Protein AF-A0A1V5PXP2-F1 (afdb_monomer)

Solvent-accessible surface area (backbone atoms only — not comparable to full-atom values): 5382 Å² total; per-residue (Å²): 134,85,86,80,86,74,55,70,71,56,49,56,54,50,52,52,50,52,55,52,49,53,51,52,48,51,60,65,69,42,68,78,82,52,74,70,89,72,63,42,65,68,59,53,49,49,54,53,54,70,66,68,81,61,55,73,70,55,52,53,52,49,50,55,52,49,75,70,34,82,83,50,74,60,76,78,89,84,78,84,78,91,132

Mean predicted aligned error: 14.5 Å

pLDDT: mean 80.2, std 17.67, range [36.56, 96.69]

Secondary structure (DSSP, 8-state):
-------HHHHHHHHHHHHHHHHHHHHHHSSTTS--S---HHHHHHHHHHTS-S-HHHHHHHHHHHTT-TTS----TT-----

Radius of gyration: 23.4 Å; Cα contacts (8 Å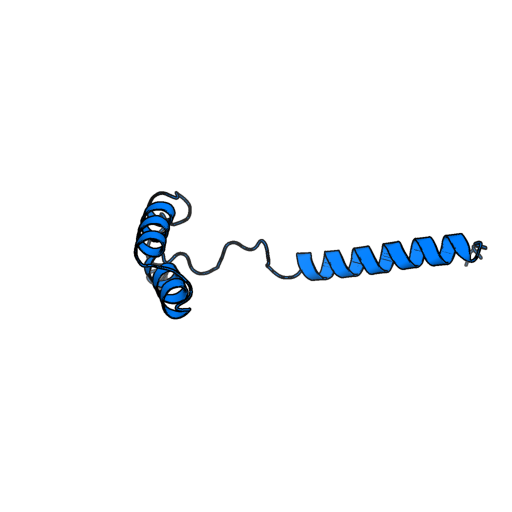, |Δi|>4): 26; chains: 1; bounding box: 63×20×63 Å

Sequence (83 aa):
METVTLTKKEYDRLLKKALSYDYLRGLMAEDVFASPPVKNVEKVVKEFAATGRYNQKFLKSLEKGLKRSNYFDNENPTASSRS

Structure (mmCIF, N/CA/C/O backbone):
data_AF-A0A1V5PXP2-F1
#
_entry.id   AF-A0A1V5PXP2-F1
#
loop_
_atom_site.group_PDB
_atom_site.id
_atom_site.type_symbol
_atom_site.label_atom_id
_atom_site.label_alt_id
_atom_site.label_comp_id
_atom_site.label_asym_id
_atom_site.label_entity_id
_atom_site.label_seq_id
_atom_site.pdbx_PDB_ins_code
_atom_site.Cartn_x
_atom_site.Cartn_y
_atom_site.Cartn_z
_atom_site.occupancy
_atom_site.B_iso_or_equiv
_atom_site.auth_seq_id
_atom_site.auth_comp_id
_atom_site.auth_asym_id
_atom_site.auth_atom_id
_atom_site.pdbx_PDB_model_num
ATOM 1 N N . MET A 1 1 ? 10.989 -9.728 -44.835 1.00 55.81 1 MET A N 1
ATOM 2 C CA . MET A 1 1 ? 11.687 -9.703 -43.535 1.00 55.81 1 MET A CA 1
ATOM 3 C C . MET A 1 1 ? 12.854 -8.761 -43.691 1.00 55.81 1 MET A C 1
ATOM 5 O O . MET A 1 1 ? 13.724 -9.041 -44.502 1.00 55.81 1 MET A O 1
ATOM 9 N N . GLU A 1 2 ? 12.819 -7.622 -43.012 1.00 81.50 2 GLU A N 1
ATOM 10 C CA . GLU A 1 2 ? 13.949 -6.696 -43.010 1.00 81.50 2 GLU A CA 1
ATOM 11 C C . GLU A 1 2 ? 14.924 -7.117 -41.915 1.00 81.50 2 GLU A C 1
ATOM 13 O O . GLU A 1 2 ? 14.537 -7.316 -40.762 1.00 81.50 2 GLU A O 1
ATOM 18 N N . THR A 1 3 ? 16.185 -7.312 -42.290 1.00 81.81 3 THR A N 1
ATOM 19 C CA . THR A 1 3 ? 17.236 -7.695 -41.350 1.00 81.81 3 THR A CA 1
ATOM 20 C C . THR A 1 3 ? 17.752 -6.436 -40.668 1.00 81.81 3 THR A C 1
ATOM 22 O O . THR A 1 3 ? 18.453 -5.635 -41.280 1.00 81.81 3 THR A O 1
ATOM 25 N N . VAL A 1 4 ? 17.399 -6.253 -39.397 1.00 83.56 4 VAL A N 1
ATOM 26 C CA . VAL A 1 4 ? 17.888 -5.131 -38.591 1.00 83.56 4 VAL A CA 1
ATOM 27 C C . VAL A 1 4 ? 19.171 -5.555 -37.881 1.00 83.56 4 VAL A C 1
ATOM 29 O O . VAL A 1 4 ? 19.159 -6.435 -37.022 1.00 83.56 4 VAL A O 1
ATOM 32 N N . THR A 1 5 ? 20.291 -4.928 -38.234 1.00 89.12 5 THR A N 1
ATOM 33 C CA . THR A 1 5 ? 21.576 -5.108 -37.546 1.00 89.12 5 THR A CA 1
ATOM 34 C C . THR A 1 5 ? 21.722 -4.106 -36.409 1.00 89.12 5 THR A C 1
ATOM 36 O O . THR A 1 5 ? 21.630 -2.900 -36.625 1.00 89.12 5 THR A O 1
ATOM 39 N N . LEU A 1 6 ? 21.982 -4.610 -35.203 1.00 90.81 6 LEU A N 1
ATOM 40 C CA . LEU A 1 6 ? 22.165 -3.820 -33.986 1.00 90.81 6 LEU A CA 1
ATOM 41 C C . LEU A 1 6 ? 23.509 -4.147 -33.350 1.00 90.81 6 LEU A C 1
ATOM 43 O O . LEU A 1 6 ? 23.993 -5.280 -33.425 1.00 90.81 6 LEU A O 1
ATOM 47 N N . THR A 1 7 ? 24.091 -3.174 -32.655 1.00 95.62 7 THR A N 1
ATOM 48 C CA . THR A 1 7 ? 25.238 -3.465 -31.796 1.00 95.62 7 THR A CA 1
ATOM 49 C C . THR A 1 7 ? 24.781 -4.240 -30.559 1.00 95.62 7 THR A C 1
ATOM 51 O O . THR A 1 7 ? 23.677 -4.040 -30.047 1.00 95.62 7 THR A O 1
ATOM 54 N N . LYS A 1 8 ? 25.651 -5.100 -30.013 1.00 93.75 8 LYS A N 1
ATOM 55 C CA . LYS A 1 8 ? 25.343 -5.872 -28.793 1.00 93.75 8 LYS A CA 1
ATOM 56 C C . LYS A 1 8 ? 24.902 -4.972 -27.629 1.00 93.75 8 LYS A C 1
ATOM 58 O O . LYS A 1 8 ? 23.956 -5.284 -26.919 1.00 93.75 8 LYS A O 1
ATOM 63 N N . LYS A 1 9 ? 25.543 -3.809 -27.482 1.00 96.00 9 LYS A N 1
ATOM 64 C CA . LYS A 1 9 ? 25.226 -2.827 -26.437 1.00 96.00 9 LYS A CA 1
ATOM 65 C C . LYS A 1 9 ? 23.810 -2.259 -26.575 1.00 96.00 9 LYS A C 1
ATOM 67 O O . LYS A 1 9 ? 23.133 -2.041 -25.571 1.00 96.00 9 LYS A O 1
ATOM 72 N N . GLU A 1 10 ? 23.370 -1.987 -27.800 1.00 94.31 10 GLU A N 1
ATOM 73 C CA . GLU A 1 10 ? 22.012 -1.501 -28.062 1.00 94.31 10 GLU A CA 1
ATOM 74 C C . GLU A 1 10 ? 20.980 -2.595 -27.827 1.00 94.31 10 GLU A C 1
ATOM 76 O O . GLU A 1 10 ? 19.961 -2.329 -27.190 1.00 94.31 10 GLU A O 1
ATOM 81 N N . TYR A 1 11 ? 21.282 -3.824 -28.249 1.00 94.75 11 TYR A N 1
ATOM 82 C CA . TYR A 1 11 ? 20.450 -4.987 -27.965 1.00 94.75 11 TYR A CA 1
ATOM 83 C C . TYR A 1 11 ? 20.245 -5.178 -26.456 1.00 94.75 11 TYR A C 1
ATOM 85 O O . TYR A 1 11 ? 19.106 -5.204 -25.994 1.00 94.75 11 TYR A O 1
ATOM 93 N N . ASP A 1 12 ? 21.324 -5.195 -25.670 1.00 96.31 12 ASP A N 1
ATOM 94 C CA . ASP A 1 12 ? 21.252 -5.377 -24.214 1.00 96.31 12 ASP 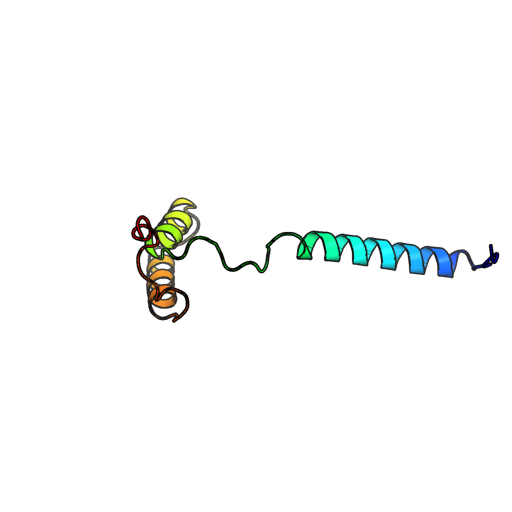A CA 1
ATOM 95 C C . ASP A 1 12 ? 20.444 -4.254 -23.539 1.00 96.31 12 ASP A C 1
ATOM 97 O O . ASP A 1 12 ? 19.656 -4.489 -22.616 1.00 96.31 12 ASP A O 1
ATOM 101 N N . ARG A 1 13 ? 20.585 -3.011 -24.025 1.00 96.44 13 ARG A N 1
ATOM 102 C CA . ARG A 1 13 ? 19.807 -1.862 -23.540 1.00 96.44 13 ARG A CA 1
ATOM 103 C C . ARG A 1 13 ? 18.316 -2.017 -23.838 1.00 96.44 13 ARG A C 1
ATOM 105 O O . ARG A 1 13 ? 17.496 -1.689 -22.978 1.00 96.44 13 ARG A O 1
ATOM 112 N N . LEU A 1 14 ? 17.964 -2.459 -25.044 1.00 96.25 14 LEU A N 1
ATOM 113 C CA . LEU A 1 14 ? 16.577 -2.676 -25.456 1.00 96.25 14 LEU A CA 1
ATOM 114 C C . LEU A 1 14 ? 15.952 -3.837 -24.684 1.00 96.25 14 LEU A C 1
ATOM 116 O O . LEU A 1 14 ? 14.856 -3.682 -24.150 1.00 96.25 14 LEU A O 1
ATOM 120 N N . LEU A 1 15 ? 16.684 -4.941 -24.531 1.00 96.06 15 LEU A N 1
ATOM 121 C CA . LEU A 1 15 ? 16.248 -6.102 -23.764 1.00 96.06 15 LEU A CA 1
ATOM 122 C C . LEU A 1 15 ? 15.944 -5.723 -22.312 1.00 96.06 15 LEU A C 1
ATOM 124 O O . LEU A 1 15 ? 14.870 -6.028 -21.801 1.00 96.06 15 LEU A O 1
ATOM 128 N N . LYS A 1 16 ? 16.843 -4.975 -21.659 1.00 96.69 16 LYS A N 1
ATOM 129 C CA . LYS A 1 16 ? 16.621 -4.511 -20.283 1.00 96.69 16 LYS A CA 1
ATOM 130 C C . LYS A 1 16 ? 15.371 -3.636 -20.164 1.00 96.69 16 LYS A C 1
ATOM 132 O O . LYS A 1 16 ? 14.631 -3.762 -19.188 1.00 96.69 16 LYS A O 1
ATOM 137 N N . LYS A 1 17 ? 15.124 -2.754 -21.138 1.00 95.94 17 LYS A N 1
ATOM 138 C CA . LYS A 1 17 ? 13.915 -1.917 -21.165 1.00 95.94 17 LYS A CA 1
ATOM 139 C C . LYS A 1 17 ? 12.646 -2.748 -21.339 1.00 95.94 17 LYS A C 1
ATOM 141 O O . LYS A 1 17 ? 11.697 -2.502 -20.605 1.00 95.94 17 LYS A O 1
ATOM 146 N N 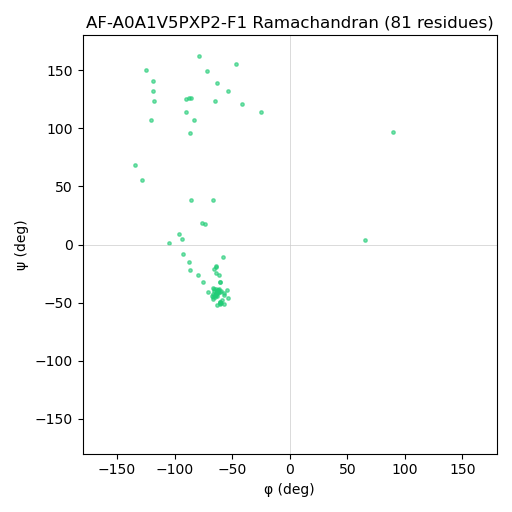. ALA A 1 18 ? 12.649 -3.713 -22.258 1.00 96.12 18 ALA A N 1
ATOM 147 C CA . ALA A 1 18 ? 11.510 -4.595 -22.498 1.00 96.12 18 ALA A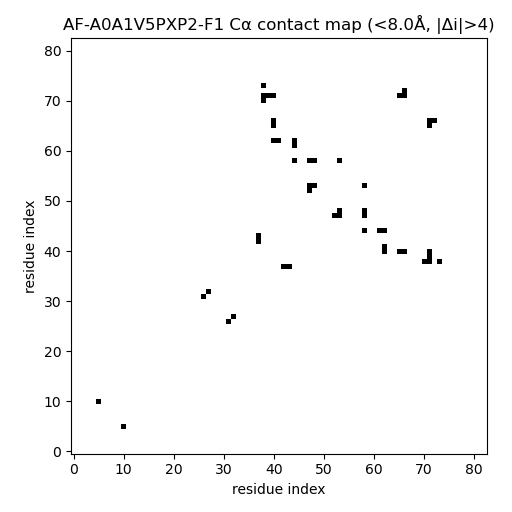 CA 1
ATOM 148 C C . ALA A 1 18 ? 11.151 -5.389 -21.234 1.00 96.12 18 ALA A C 1
ATOM 150 O O . ALA A 1 18 ? 10.028 -5.297 -20.756 1.00 96.12 18 ALA A O 1
ATOM 151 N N . LEU A 1 19 ? 12.140 -6.031 -20.604 1.00 96.12 19 LEU A N 1
ATOM 152 C CA . LEU A 1 19 ? 11.935 -6.779 -19.359 1.00 96.12 19 LEU A CA 1
ATOM 153 C C . LEU A 1 19 ? 11.419 -5.896 -18.213 1.00 96.12 19 LEU A C 1
ATOM 155 O O . LEU A 1 19 ? 10.534 -6.300 -17.464 1.00 96.12 19 LEU A O 1
ATOM 159 N N . SER A 1 20 ? 11.953 -4.678 -18.077 1.00 93.75 20 SER A N 1
ATOM 160 C CA . SER A 1 20 ? 11.490 -3.737 -17.045 1.00 93.75 20 SER A CA 1
ATOM 161 C C . SER A 1 20 ? 10.046 -3.293 -17.292 1.00 93.75 20 SER A C 1
ATOM 163 O O . SER A 1 20 ? 9.276 -3.138 -16.347 1.00 93.75 20 SER A O 1
ATOM 165 N N . TYR A 1 21 ? 9.679 -3.085 -18.558 1.00 93.75 21 TYR A N 1
ATOM 166 C CA . TYR A 1 21 ? 8.318 -2.740 -18.949 1.00 93.75 21 TYR A CA 1
ATOM 167 C C . TYR A 1 21 ? 7.350 -3.892 -18.677 1.00 93.75 21 TYR A C 1
ATOM 169 O O . TYR A 1 21 ? 6.314 -3.659 -18.064 1.00 93.75 21 TYR A O 1
ATOM 177 N N . ASP A 1 22 ? 7.699 -5.121 -19.058 1.00 91.06 22 ASP A N 1
ATOM 178 C CA . ASP A 1 22 ? 6.858 -6.299 -18.826 1.00 91.06 22 ASP A CA 1
ATOM 179 C C . ASP A 1 22 ? 6.645 -6.560 -17.331 1.00 91.06 22 ASP A C 1
ATOM 181 O O . ASP A 1 22 ? 5.527 -6.847 -16.906 1.00 91.06 22 ASP A O 1
ATOM 185 N N . TYR A 1 23 ? 7.686 -6.369 -16.515 1.00 88.25 23 TYR A N 1
ATOM 186 C CA . TYR A 1 23 ? 7.582 -6.438 -15.058 1.00 88.25 23 TYR A CA 1
ATOM 187 C C . TYR A 1 23 ? 6.600 -5.401 -14.495 1.00 88.25 23 TYR A C 1
ATOM 189 O O . TYR A 1 23 ? 5.689 -5.746 -13.743 1.00 88.25 23 TYR A O 1
ATOM 197 N N . LEU A 1 24 ? 6.745 -4.130 -14.888 1.00 86.56 24 LEU A N 1
ATOM 198 C CA . LEU A 1 24 ? 5.827 -3.069 -14.464 1.00 86.56 24 LEU A CA 1
ATOM 199 C C . LEU A 1 24 ? 4.404 -3.322 -14.962 1.00 86.56 24 LEU A C 1
ATOM 201 O O . LEU A 1 24 ? 3.450 -3.106 -14.225 1.00 86.56 24 LEU A O 1
ATOM 205 N N . ARG A 1 25 ? 4.251 -3.809 -16.194 1.00 85.38 25 ARG A N 1
ATOM 206 C CA . ARG A 1 25 ? 2.955 -4.164 -16.767 1.00 85.38 25 ARG A CA 1
ATOM 207 C C . ARG A 1 25 ? 2.283 -5.281 -15.976 1.00 85.38 25 ARG A C 1
ATOM 209 O O . ARG A 1 25 ? 1.088 -5.179 -15.750 1.00 85.38 25 ARG A O 1
ATOM 216 N N . GLY A 1 26 ? 3.024 -6.300 -15.537 1.00 81.75 26 GLY A N 1
ATOM 217 C CA . GLY A 1 26 ? 2.504 -7.360 -14.669 1.00 81.75 26 GLY A CA 1
ATOM 218 C C . GLY A 1 26 ? 1.986 -6.812 -13.339 1.00 81.75 26 GLY A C 1
ATOM 219 O O . GLY A 1 26 ? 0.836 -7.049 -12.990 1.00 81.75 26 GLY A O 1
ATOM 220 N N . LEU A 1 27 ? 2.787 -5.979 -12.667 1.00 78.31 27 LEU A N 1
ATOM 221 C CA . LEU A 1 27 ? 2.386 -5.320 -11.416 1.00 78.31 27 LEU A CA 1
ATOM 222 C C . LEU A 1 27 ? 1.157 -4.412 -11.567 1.00 78.31 27 LEU A C 1
ATOM 224 O O . LEU A 1 27 ? 0.395 -4.251 -10.624 1.00 78.31 27 LEU A O 1
ATOM 228 N N . MET A 1 28 ? 0.987 -3.781 -12.730 1.00 73.06 28 MET A N 1
ATOM 229 C CA . MET A 1 28 ? -0.140 -2.883 -1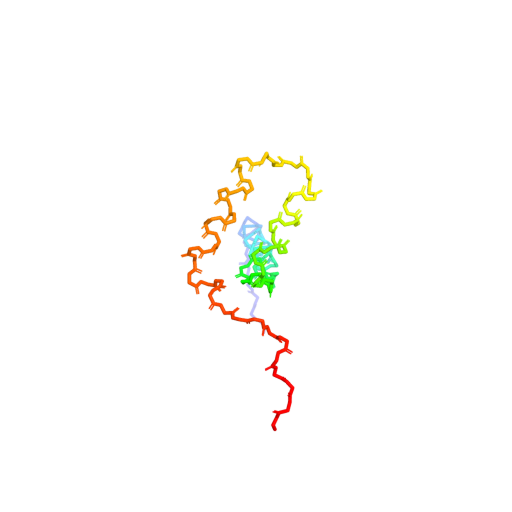3.018 1.00 73.06 28 MET A CA 1
ATOM 230 C C . MET A 1 28 ? -1.378 -3.626 -13.538 1.00 73.06 28 MET A C 1
ATOM 232 O O . MET A 1 28 ? -2.473 -3.075 -13.498 1.00 73.06 28 MET A O 1
ATOM 236 N N . ALA A 1 29 ? -1.196 -4.828 -14.093 1.00 70.94 29 ALA A N 1
ATOM 237 C CA . ALA A 1 29 ? -2.277 -5.705 -14.538 1.00 70.94 29 ALA A CA 1
ATOM 238 C C . ALA A 1 29 ? -2.906 -6.466 -13.368 1.00 70.94 29 ALA A C 1
ATOM 240 O O . ALA A 1 29 ? -4.072 -6.847 -13.440 1.00 70.94 29 ALA A O 1
ATOM 241 N N . GLU A 1 30 ? -2.149 -6.679 -12.293 1.00 65.12 30 GLU A N 1
ATOM 242 C CA . GLU A 1 30 ? -2.737 -6.969 -10.996 1.00 65.12 30 GLU A CA 1
ATOM 243 C C . GLU A 1 30 ? -3.558 -5.750 -10.550 1.00 65.12 30 GLU A C 1
ATOM 245 O O . GLU A 1 30 ? -3.142 -4.604 -10.725 1.00 65.12 30 GLU A O 1
ATOM 250 N N . ASP A 1 31 ? -4.735 -6.000 -9.977 1.00 61.34 31 ASP A N 1
ATOM 251 C CA . ASP A 1 31 ? -5.726 -5.017 -9.510 1.00 61.34 31 ASP A CA 1
ATOM 252 C C . ASP A 1 31 ? -5.224 -4.184 -8.299 1.00 61.34 31 ASP A C 1
ATOM 254 O O . ASP A 1 31 ? -5.962 -3.853 -7.375 1.00 61.34 31 ASP A O 1
ATOM 258 N N . VAL A 1 32 ? -3.941 -3.816 -8.277 1.00 57.88 32 VAL A N 1
ATOM 259 C CA . VAL A 1 32 ? -3.257 -3.065 -7.214 1.00 57.88 32 VAL A CA 1
ATOM 260 C C . VAL A 1 32 ? -3.869 -1.672 -7.026 1.00 57.88 32 VAL A C 1
ATOM 262 O O . VAL A 1 32 ? -3.830 -1.118 -5.928 1.00 57.88 32 VAL A O 1
ATOM 265 N N . PHE A 1 33 ? -4.477 -1.121 -8.081 1.00 60.53 33 PHE A N 1
ATOM 266 C CA . PHE A 1 33 ? -5.234 0.135 -8.045 1.00 60.53 33 PHE A CA 1
ATOM 267 C C . PHE A 1 33 ? -6.746 -0.066 -8.094 1.00 60.53 33 PHE A C 1
ATOM 269 O O . PHE A 1 33 ? -7.486 0.922 -8.086 1.00 60.53 33 PHE A O 1
ATOM 276 N N . ALA A 1 34 ? -7.225 -1.313 -8.139 1.00 59.66 34 ALA A N 1
ATOM 277 C CA . ALA A 1 34 ? -8.642 -1.552 -8.000 1.00 59.66 34 ALA A CA 1
ATOM 278 C C . ALA A 1 34 ? -9.052 -1.138 -6.594 1.00 59.66 34 ALA A C 1
ATOM 280 O O . ALA A 1 34 ? -8.522 -1.587 -5.575 1.00 59.66 34 ALA A O 1
ATOM 281 N N . SER A 1 35 ? -10.021 -0.237 -6.567 1.00 57.66 35 SER A N 1
ATOM 282 C CA . SER A 1 35 ? -10.798 0.086 -5.391 1.00 57.66 35 SER A CA 1
ATOM 283 C C . SER A 1 35 ? -11.138 -1.206 -4.634 1.00 57.66 35 SER A C 1
ATOM 285 O O . SER A 1 35 ? -11.764 -2.086 -5.232 1.00 57.66 35 SER A O 1
ATOM 287 N N . PRO A 1 36 ? -10.736 -1.360 -3.354 1.00 59.72 36 PRO A N 1
ATOM 288 C CA . PRO A 1 36 ? -10.955 -2.604 -2.638 1.00 59.72 36 PRO A CA 1
ATOM 289 C C . PRO A 1 36 ? -12.441 -2.977 -2.716 1.00 59.72 36 PRO A C 1
ATOM 291 O O . PRO A 1 36 ? -13.294 -2.118 -2.456 1.00 59.72 36 PRO A O 1
ATOM 294 N N . PRO A 1 37 ? -12.771 -4.237 -3.066 1.00 62.31 37 PRO A N 1
ATOM 295 C CA . PRO A 1 37 ? -14.155 -4.652 -3.299 1.00 62.31 37 PRO A CA 1
ATOM 296 C C . PRO A 1 37 ? -15.001 -4.546 -2.022 1.00 62.31 37 PRO A C 1
ATOM 298 O O . PRO A 1 37 ? -16.229 -4.502 -2.064 1.00 62.31 37 PRO A O 1
ATOM 301 N N . VAL A 1 38 ? -14.342 -4.477 -0.863 1.00 67.50 38 VAL A N 1
ATOM 302 C CA . VAL A 1 38 ? -14.966 -4.359 0.449 1.00 67.50 38 VAL A CA 1
ATOM 303 C C . VAL A 1 38 ? -15.231 -2.889 0.781 1.00 67.50 38 VAL A C 1
ATOM 305 O O . VAL A 1 38 ? -14.387 -2.196 1.344 1.00 67.50 38 VAL A O 1
ATOM 308 N N . LYS A 1 39 ? -16.458 -2.433 0.518 1.00 73.19 39 LYS A N 1
ATOM 309 C CA . LYS A 1 39 ? -16.986 -1.141 0.998 1.00 73.19 39 LYS A CA 1
ATOM 310 C C . LYS A 1 39 ? -17.594 -1.242 2.404 1.00 73.19 39 LYS A C 1
ATOM 312 O O . LYS A 1 39 ? -18.630 -0.660 2.684 1.00 73.19 39 LYS A O 1
ATOM 317 N N . ASN A 1 40 ? -16.982 -2.022 3.294 1.00 82.00 40 ASN A N 1
ATOM 318 C CA . ASN A 1 40 ? -17.466 -2.186 4.664 1.00 82.00 40 ASN A CA 1
ATOM 319 C C . ASN A 1 40 ? -16.387 -1.737 5.652 1.00 82.00 40 ASN A C 1
ATOM 321 O O . ASN A 1 40 ? -15.385 -2.426 5.850 1.00 82.00 40 ASN A O 1
ATOM 325 N N . VAL A 1 41 ? -16.620 -0.580 6.274 1.00 86.81 41 VAL A N 1
ATOM 326 C CA . VAL A 1 41 ? -15.696 0.031 7.237 1.00 86.81 41 VAL A CA 1
ATOM 327 C C . VAL A 1 41 ? -15.400 -0.910 8.404 1.00 86.81 41 VAL A C 1
ATOM 329 O O . VAL A 1 41 ? -14.243 -1.059 8.789 1.00 86.81 41 VAL A O 1
ATOM 332 N N . GLU A 1 42 ? -16.415 -1.583 8.945 1.00 86.62 42 GLU A N 1
ATOM 333 C CA . GLU A 1 42 ? -16.252 -2.497 10.079 1.00 86.62 42 GLU A CA 1
ATOM 334 C C . GLU A 1 42 ? -15.379 -3.695 9.710 1.00 86.62 42 GLU A C 1
ATOM 336 O O . GLU A 1 42 ? -14.495 -4.078 10.476 1.00 86.62 42 GLU A O 1
ATOM 341 N N . LYS A 1 43 ? -15.578 -4.259 8.512 1.00 86.38 43 LYS A N 1
ATOM 342 C CA . LYS A 1 43 ? -14.770 -5.376 8.014 1.00 86.38 43 LYS A CA 1
ATOM 343 C C . LYS A 1 43 ? -13.307 -4.968 7.841 1.00 86.38 43 LYS A C 1
ATOM 345 O O . LYS A 1 43 ? -12.432 -5.689 8.309 1.00 86.38 43 LYS A O 1
ATOM 350 N N . VAL A 1 44 ? -13.048 -3.791 7.266 1.00 88.25 44 VAL A N 1
ATOM 351 C CA . VAL A 1 44 ? -11.687 -3.249 7.116 1.00 88.25 44 VAL A CA 1
ATOM 352 C C . VAL A 1 44 ? -11.030 -3.052 8.483 1.00 88.25 44 VAL A C 1
ATOM 354 O O . VAL A 1 44 ? -9.926 -3.537 8.718 1.00 88.25 44 VAL A O 1
ATOM 357 N N . VAL A 1 45 ? -11.712 -2.402 9.429 1.00 91.12 45 VAL A N 1
ATOM 358 C CA . VAL A 1 45 ? -11.164 -2.175 10.778 1.00 91.12 45 VAL A CA 1
ATOM 359 C C . VAL A 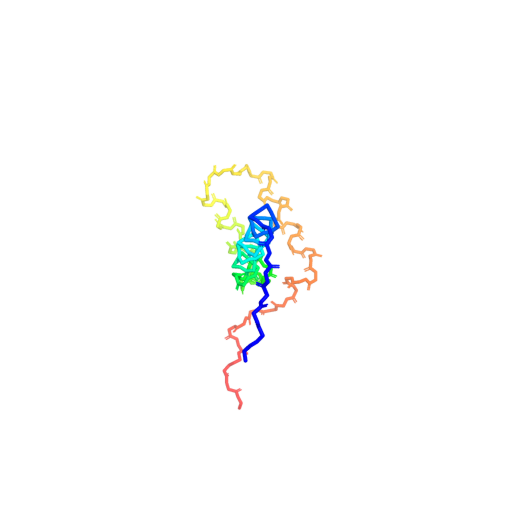1 45 ? -10.905 -3.501 11.500 1.00 91.12 45 VAL A C 1
ATOM 361 O O . VAL A 1 45 ? -9.874 -3.647 12.158 1.00 91.12 45 VAL A O 1
ATOM 364 N N . LYS A 1 46 ? -11.792 -4.491 11.341 1.00 91.44 46 LYS A N 1
ATOM 365 C CA . LYS A 1 46 ? -11.642 -5.830 11.924 1.00 91.44 46 LYS A CA 1
ATOM 366 C C . LYS A 1 46 ? -10.444 -6.581 11.347 1.00 91.44 46 LYS A C 1
ATOM 368 O O . LYS A 1 46 ? -9.700 -7.186 12.113 1.00 91.44 46 LYS A O 1
ATOM 373 N N . GLU A 1 47 ? -10.230 -6.530 10.036 1.00 91.88 47 GLU A N 1
ATOM 374 C CA . GLU A 1 47 ? -9.074 -7.158 9.386 1.00 91.88 47 GLU A CA 1
ATOM 375 C C . GLU A 1 47 ? -7.760 -6.510 9.840 1.00 91.88 47 GLU A C 1
ATOM 377 O O . GLU A 1 47 ? -6.828 -7.216 10.224 1.00 91.88 47 GLU A O 1
ATOM 382 N N . PHE A 1 48 ? -7.705 -5.177 9.921 1.00 92.56 48 PHE A N 1
ATOM 383 C CA . PHE A 1 48 ? -6.541 -4.466 10.461 1.00 92.56 48 PHE A CA 1
ATOM 384 C C . PHE A 1 48 ? -6.282 -4.821 11.929 1.00 92.56 48 PHE A C 1
ATOM 386 O O . PHE A 1 48 ? -5.133 -5.056 12.308 1.00 92.56 48 PHE A O 1
ATOM 393 N N . ALA A 1 49 ? -7.329 -4.915 12.752 1.00 93.12 49 ALA A N 1
ATOM 394 C CA . ALA A 1 49 ? -7.208 -5.345 14.143 1.00 93.12 49 ALA A CA 1
ATOM 395 C C . ALA A 1 49 ? -6.695 -6.791 14.255 1.00 93.12 49 ALA A C 1
ATOM 397 O O . ALA A 1 49 ? -5.832 -7.072 15.086 1.00 93.12 49 ALA A O 1
ATOM 398 N N . ALA A 1 50 ? -7.168 -7.689 13.383 1.00 94.69 50 ALA A N 1
ATOM 399 C CA . ALA A 1 50 ? -6.765 -9.093 13.354 1.00 94.69 50 ALA A CA 1
ATOM 400 C C . ALA A 1 50 ? -5.277 -9.290 13.025 1.00 94.69 50 ALA A C 1
ATOM 402 O O . ALA A 1 50 ? -4.692 -10.285 13.444 1.00 94.69 50 ALA A O 1
ATOM 403 N N . THR A 1 51 ? -4.634 -8.335 12.341 1.00 93.62 51 THR A N 1
ATOM 404 C CA . THR A 1 51 ? -3.182 -8.403 12.106 1.00 93.62 51 THR A CA 1
ATOM 405 C C . THR A 1 51 ? -2.348 -8.281 13.385 1.00 93.62 51 THR A C 1
ATOM 407 O O . THR A 1 51 ? -1.173 -8.639 13.368 1.00 93.62 51 THR A O 1
ATOM 410 N N . GLY A 1 52 ? -2.899 -7.715 14.468 1.00 93.69 52 GLY A N 1
ATOM 411 C CA . GLY A 1 52 ? -2.169 -7.442 15.712 1.00 93.69 52 GLY A CA 1
ATOM 412 C C . GLY A 1 52 ? -1.045 -6.401 15.590 1.00 93.69 52 GLY A C 1
ATOM 413 O O . GLY A 1 52 ? -0.330 -6.161 16.558 1.00 93.69 52 GLY A O 1
ATOM 414 N N . ARG A 1 53 ? -0.872 -5.769 14.420 1.00 94.88 53 ARG A N 1
ATOM 415 C CA . ARG A 1 53 ? 0.233 -4.831 14.135 1.00 94.88 53 ARG A CA 1
ATOM 416 C C . ARG A 1 53 ? -0.066 -3.387 14.530 1.00 94.88 53 ARG A C 1
ATOM 418 O O . ARG A 1 53 ? 0.846 -2.567 14.585 1.00 94.88 53 ARG A O 1
ATOM 425 N N . TYR A 1 54 ? -1.332 -3.065 14.783 1.00 95.12 54 TYR A N 1
ATOM 426 C CA . TYR A 1 54 ? -1.794 -1.694 14.969 1.00 95.12 54 TYR A CA 1
ATOM 427 C C . TYR A 1 54 ? -2.392 -1.481 16.357 1.00 95.12 54 TYR A C 1
ATOM 429 O O . TYR A 1 54 ? -3.119 -2.321 16.883 1.00 95.12 54 TYR A O 1
ATOM 437 N N . ASN A 1 55 ? -2.108 -0.321 16.949 1.00 94.88 55 ASN A N 1
ATOM 438 C CA . ASN A 1 55 ? -2.649 0.046 18.253 1.00 94.88 55 ASN A CA 1
ATOM 439 C C . ASN A 1 55 ? -4.107 0.542 18.158 1.00 94.88 55 ASN A C 1
ATOM 441 O O . ASN A 1 55 ? -4.585 0.977 17.110 1.00 94.88 55 ASN A O 1
ATOM 445 N N . GLN A 1 56 ? -4.805 0.546 19.295 1.00 94.56 56 GLN A N 1
ATOM 446 C CA . GLN A 1 56 ? -6.212 0.956 19.381 1.00 94.56 56 GLN A CA 1
ATOM 447 C C . GLN A 1 56 ? -6.466 2.408 18.942 1.00 94.56 56 GLN A C 1
ATOM 449 O O . GLN A 1 56 ? -7.520 2.713 18.387 1.00 94.56 56 GLN A O 1
ATOM 454 N N . LYS A 1 57 ? -5.509 3.321 19.162 1.00 95.56 57 LYS A N 1
ATOM 455 C CA . LYS A 1 57 ? -5.650 4.724 18.739 1.00 95.56 57 LYS A CA 1
ATOM 456 C C . LYS A 1 57 ? -5.662 4.835 17.214 1.00 95.56 57 LYS A C 1
ATOM 458 O O . LYS A 1 57 ? -6.503 5.544 16.666 1.00 95.56 57 LYS A O 1
ATOM 463 N N . PHE A 1 58 ? -4.775 4.098 16.548 1.00 95.44 58 PHE A N 1
ATOM 464 C CA . PHE A 1 58 ? -4.715 4.018 15.095 1.00 95.44 58 PHE A CA 1
ATOM 465 C C . PHE A 1 58 ? -6.017 3.457 14.523 1.00 95.44 58 PHE A C 1
ATOM 467 O O . PHE A 1 58 ? -6.629 4.112 13.685 1.00 95.44 58 PHE A O 1
ATOM 474 N N . LEU A 1 59 ? -6.493 2.315 15.032 1.00 95.81 59 LEU A N 1
ATOM 475 C CA . LEU A 1 59 ? -7.727 1.682 14.549 1.00 95.81 59 LEU A CA 1
ATOM 476 C C . LEU A 1 59 ? -8.938 2.627 14.641 1.00 95.81 59 LEU A C 1
ATOM 478 O O . LEU A 1 59 ? -9.691 2.753 13.678 1.00 95.81 59 LEU A O 1
ATOM 482 N N . LYS A 1 60 ? -9.069 3.378 15.743 1.00 95.12 60 LYS A N 1
ATOM 483 C CA . LYS A 1 60 ? -10.124 4.397 15.901 1.00 95.12 60 LYS A CA 1
ATOM 484 C C . LYS A 1 60 ? -9.979 5.566 14.924 1.00 95.12 60 LYS A C 1
ATOM 486 O O . LYS A 1 60 ? -10.975 6.064 14.402 1.00 95.12 60 LYS A O 1
ATOM 491 N N . SER A 1 61 ? -8.752 6.031 14.680 1.00 95.31 61 SER A N 1
ATOM 492 C CA . SER A 1 61 ? -8.511 7.093 13.693 1.00 95.31 61 SER A CA 1
ATOM 493 C C . SER A 1 61 ? -8.805 6.635 12.263 1.00 95.31 61 SER A C 1
ATOM 495 O O . SER A 1 61 ? -9.380 7.404 11.494 1.00 95.31 61 SER A O 1
ATOM 497 N N . LEU A 1 62 ? -8.487 5.376 11.945 1.00 93.00 62 LEU A N 1
ATOM 498 C CA . LEU A 1 62 ? -8.766 4.745 10.660 1.00 93.00 62 LEU A CA 1
ATOM 499 C C . LEU A 1 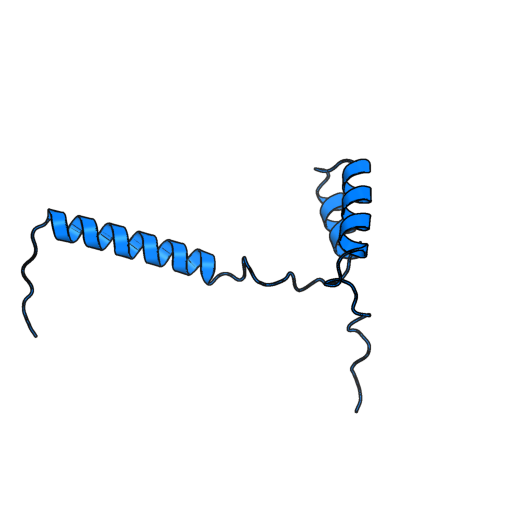62 ? -10.275 4.656 10.429 1.00 93.00 62 LEU A C 1
ATOM 501 O O . LEU A 1 62 ? -10.764 5.176 9.434 1.00 93.00 62 LEU A O 1
ATOM 505 N N . GLU A 1 63 ? -11.024 4.098 11.383 1.00 92.44 63 GLU A N 1
ATOM 506 C CA . GLU A 1 63 ? -12.487 4.010 11.318 1.00 92.44 63 GLU A CA 1
ATOM 507 C C . GLU A 1 63 ? -13.135 5.382 11.073 1.00 92.44 63 GLU A C 1
ATOM 509 O O . GLU A 1 63 ? -13.981 5.536 10.192 1.00 92.44 63 GLU A O 1
ATOM 514 N N . LYS A 1 64 ? -12.694 6.407 11.814 1.00 92.81 64 LYS A N 1
ATOM 515 C CA . LYS A 1 64 ? -13.189 7.780 11.665 1.00 92.81 64 LYS A CA 1
ATOM 516 C C . LYS A 1 64 ? -12.867 8.371 10.291 1.00 92.81 64 LYS A C 1
ATOM 518 O O . LYS A 1 64 ? -13.684 9.111 9.753 1.00 92.81 64 LYS A O 1
ATOM 523 N N . GLY A 1 65 ? -11.683 8.089 9.746 1.00 90.44 65 GLY A N 1
ATOM 524 C CA . GLY A 1 65 ? -11.277 8.532 8.411 1.00 90.44 65 GLY A CA 1
ATOM 525 C C . GLY A 1 65 ? -12.103 7.869 7.311 1.00 90.44 65 GLY A C 1
ATOM 526 O O . GLY A 1 65 ? -12.601 8.559 6.426 1.00 90.44 65 GLY A O 1
ATOM 527 N N . LEU A 1 66 ? -12.318 6.556 7.414 1.00 88.06 66 LEU A N 1
ATOM 528 C CA . LEU A 1 66 ? -13.117 5.790 6.456 1.00 88.06 66 LEU A CA 1
ATOM 529 C C . LEU A 1 66 ? -14.586 6.241 6.455 1.00 88.06 66 LEU A C 1
ATOM 531 O O . LEU A 1 66 ? -15.135 6.471 5.385 1.00 88.06 66 LEU A O 1
ATOM 535 N N . LYS A 1 67 ? -15.185 6.479 7.632 1.00 86.56 67 LYS A N 1
ATOM 536 C CA . LYS A 1 67 ? -16.559 7.011 7.776 1.00 86.56 67 LYS A CA 1
ATOM 537 C C . LYS A 1 67 ? -16.759 8.427 7.228 1.00 86.56 67 LYS A C 1
ATOM 539 O O . LYS A 1 67 ? -17.890 8.845 7.044 1.00 86.56 67 LYS A O 1
ATOM 544 N N . ARG A 1 68 ? -15.686 9.199 7.041 1.00 86.81 68 ARG A N 1
ATOM 545 C CA . ARG A 1 68 ? -15.738 10.565 6.485 1.00 86.81 68 ARG A CA 1
ATOM 546 C C . ARG A 1 68 ? -15.553 10.602 4.973 1.00 86.81 68 ARG A C 1
ATOM 548 O O . ARG A 1 68 ? -15.624 11.674 4.384 1.00 86.81 68 ARG A O 1
ATOM 555 N N . SER A 1 69 ? -15.203 9.472 4.372 1.00 81.00 69 SER A N 1
ATOM 556 C CA . SER A 1 69 ? -14.949 9.390 2.947 1.00 81.00 69 SER A CA 1
ATOM 557 C C . SER A 1 69 ? -16.249 9.107 2.206 1.00 81.00 69 SER A C 1
ATOM 559 O O . SER A 1 69 ? -16.861 8.066 2.432 1.00 81.00 69 SER A O 1
ATOM 561 N N . ASN A 1 70 ? -16.576 9.953 1.226 1.00 71.56 70 ASN A N 1
ATOM 562 C CA . ASN A 1 70 ? -17.705 9.762 0.304 1.00 71.56 70 ASN A CA 1
ATOM 563 C C . ASN A 1 70 ? -17.633 8.434 -0.487 1.00 71.56 70 ASN A C 1
ATOM 565 O O . ASN A 1 70 ? -18.575 8.049 -1.173 1.00 71.56 70 ASN A O 1
ATOM 569 N N . TYR A 1 71 ? -16.497 7.728 -0.436 1.00 73.00 71 TYR A N 1
ATOM 570 C CA . TYR A 1 71 ? -16.315 6.425 -1.072 1.00 73.00 71 TYR A CA 1
ATOM 571 C C . TYR A 1 71 ? -17.019 5.281 -0.315 1.00 73.00 71 TYR A C 1
ATOM 573 O O . TYR A 1 71 ? -17.483 4.325 -0.942 1.00 73.00 71 TYR A O 1
ATOM 581 N N . PHE A 1 72 ? -17.117 5.376 1.017 1.00 71.38 72 PHE A N 1
ATOM 582 C CA . PHE A 1 72 ? -17.771 4.374 1.873 1.00 71.38 72 PHE A CA 1
ATOM 583 C C . PHE A 1 72 ? -19.249 4.701 2.164 1.00 71.38 72 PHE A C 1
ATOM 585 O O . PHE A 1 72 ? -19.896 3.952 2.888 1.00 71.38 72 PHE A O 1
ATOM 592 N N . ASP A 1 73 ? -19.794 5.761 1.557 1.00 63.62 73 ASP A N 1
ATOM 593 C CA . ASP A 1 73 ? -21.160 6.278 1.767 1.00 63.62 73 ASP A CA 1
ATOM 594 C C . ASP A 1 73 ? -22.282 5.465 1.088 1.00 63.62 73 ASP A C 1
ATOM 596 O O . ASP A 1 73 ? -23.387 5.966 0.909 1.00 63.62 73 ASP A O 1
ATOM 600 N N . ASN A 1 74 ? -22.049 4.207 0.702 1.00 54.16 74 ASN A N 1
ATOM 601 C CA . ASN A 1 74 ? -23.076 3.412 0.023 1.00 54.16 74 ASN A CA 1
ATOM 602 C C . ASN A 1 74 ? -23.473 2.174 0.825 1.00 54.16 74 ASN A C 1
ATOM 604 O O . ASN A 1 74 ? -22.643 1.336 1.178 1.00 54.16 74 ASN A O 1
ATOM 608 N N . GLU A 1 75 ? -24.777 2.117 1.079 1.00 50.38 75 GLU A N 1
ATOM 609 C CA . GLU A 1 75 ? -25.534 1.094 1.780 1.00 50.38 75 GLU A CA 1
ATOM 610 C C . GLU A 1 75 ? -25.208 -0.346 1.349 1.00 50.38 75 GLU A C 1
ATOM 612 O O . GLU A 1 75 ? -24.770 -0.624 0.232 1.00 50.38 75 GLU A O 1
ATOM 617 N N . ASN A 1 76 ? -25.471 -1.267 2.278 1.00 42.84 76 ASN A N 1
ATOM 618 C CA . ASN A 1 76 ? -25.487 -2.721 2.117 1.00 42.84 76 ASN A CA 1
ATOM 619 C C . ASN A 1 76 ? -25.757 -3.208 0.673 1.00 42.84 76 ASN A C 1
ATOM 621 O O . ASN A 1 76 ? -26.897 -3.131 0.213 1.00 42.84 76 ASN A O 1
ATOM 625 N N . PRO A 1 77 ? -24.799 -3.864 -0.009 1.00 46.19 77 PRO A N 1
ATOM 626 C CA . PRO A 1 77 ? -25.062 -4.500 -1.301 1.00 46.19 77 PRO A CA 1
ATOM 627 C C . PRO A 1 77 ? -25.896 -5.798 -1.198 1.00 46.19 77 PRO A C 1
ATOM 629 O O . PRO A 1 77 ? -25.916 -6.589 -2.135 1.00 46.19 77 PRO A O 1
ATOM 632 N N . THR A 1 78 ? -26.600 -6.055 -0.090 1.00 41.97 78 THR A N 1
ATOM 633 C CA . THR A 1 78 ? -27.418 -7.270 0.101 1.00 41.97 78 THR A CA 1
ATOM 634 C C . THR A 1 78 ? -28.908 -7.102 -0.214 1.00 41.97 78 THR A C 1
ATOM 636 O O . THR A 1 78 ? -29.675 -8.033 0.016 1.00 41.97 78 THR A O 1
ATOM 639 N N . ALA A 1 79 ? -29.336 -5.982 -0.803 1.00 41.41 79 ALA A N 1
ATOM 640 C CA . ALA A 1 79 ? -30.726 -5.784 -1.225 1.00 41.41 79 ALA A CA 1
ATOM 641 C C . ALA A 1 79 ? -30.847 -5.339 -2.693 1.00 41.41 79 ALA A C 1
ATOM 643 O O . ALA A 1 79 ? -31.460 -4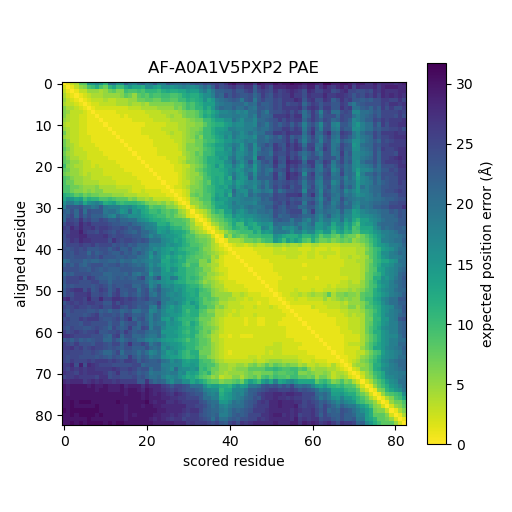.327 -3.001 1.00 41.41 79 ALA A O 1
ATOM 644 N N . SER A 1 80 ? -30.28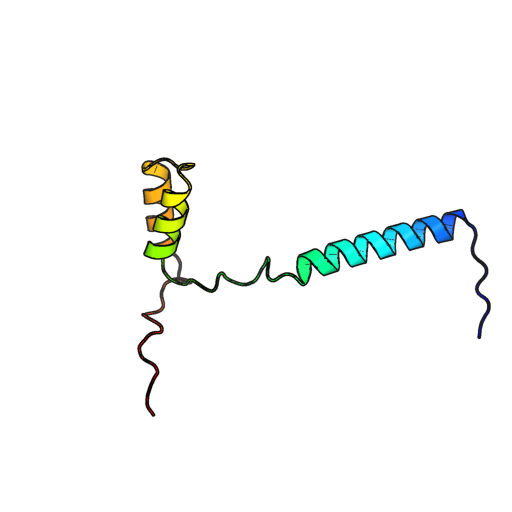3 -6.109 -3.623 1.00 39.69 80 SER A N 1
ATOM 645 C CA . SER A 1 80 ? -30.742 -6.083 -5.018 1.00 39.69 80 SER A CA 1
ATOM 646 C C . SER A 1 80 ? -30.874 -7.512 -5.528 1.00 39.69 80 SER A C 1
ATOM 648 O O . SER A 1 80 ? -30.096 -8.022 -6.328 1.00 39.69 80 SER A O 1
ATOM 650 N N . SER A 1 81 ? -31.857 -8.201 -4.954 1.00 47.22 81 SER A N 1
ATOM 651 C CA . SER A 1 81 ? -32.510 -9.330 -5.598 1.00 47.22 81 SER A CA 1
ATOM 652 C C . SER A 1 81 ? -33.978 -8.947 -5.744 1.00 47.22 81 SER A C 1
ATOM 654 O O . SER A 1 81 ? -34.582 -8.512 -4.764 1.00 47.22 81 SER A O 1
ATOM 656 N N . ARG A 1 82 ? -34.516 -9.153 -6.952 1.00 41.91 82 ARG A N 1
ATOM 657 C CA . ARG A 1 82 ? -35.899 -8.915 -7.413 1.00 41.91 82 ARG A CA 1
ATOM 658 C C . ARG A 1 82 ? -36.178 -7.526 -7.990 1.00 41.91 82 ARG A C 1
ATOM 660 O O . ARG A 1 82 ? -36.538 -6.600 -7.269 1.00 41.91 82 ARG A O 1
ATOM 667 N N . SER A 1 83 ? -36.127 -7.445 -9.317 1.00 36.56 83 SER A N 1
ATOM 668 C CA . SER A 1 83 ? -37.216 -6.961 -10.183 1.00 36.56 83 SER A CA 1
ATOM 669 C C . SER A 1 83 ? -36.989 -7.513 -11.584 1.00 36.56 83 SER A C 1
ATOM 671 O O . SER A 1 83 ? -35.846 -7.369 -12.068 1.00 36.56 83 SER A O 1
#

Nearest PDB structures (foldseek):
  6o35-assembly1_B-2  TM=4.631E-01  e=8.215E+00  synthetic construct
  6o35-assembly1_A  TM=4.561E-01  e=8.215E+00  synthetic construct
  3tk1-assembly1_B  TM=4.082E-01  e=7.655E+00  Mycolicibacterium thermoresistibile ATCC 19527

Foldseek 3Di:
DDDDDDDPVVVVVVVVVVVVVVVVVVVVVPCPVPDPPDLDLVVVLVVVVVVVPDDPVVSVVSSVVSVPDPSSVDDDPPPPDDD